Protein AF-Q39842-F1 (afdb_monomer_lite)

Foldseek 3Di:
DADKAWDPPLQVDPVNVVLVVVLVVVCCVVVVADKAWDTWPTWIWGDDCFIKIWTWTWIDRPPDIFIKIWIWGDDVVVRDIDTPDIGTDDPPPPVPPPDD

Radius of gyration: 14.81 Å; chains: 1; bounding box: 45×32×36 Å

InterPro domains:
  IPR000010 Cystatin domain [PF16845] (15-88)
  IPR000010 Cystatin domain [SM00043] (1-89)
  IPR000010 Cystatin domain [cd00042] (2-88)
  IPR018073 Proteinase inhibitor I25, cystatin, conserved site [PS00287] (45-58)
  IPR027214 Cystatin [PTHR11413] (2-90)
  IPR046350 Cystatin superfamily [SSF54403] (2-89)

Organism: Glycine max (NCBI:txid3847)

Sequence (100 aa):
LGGFTDITGAQNSIDIENLARFAVDEHNKKENAVLEFVRVISAKKQVVSGTLYYITLEANDGVTKKVYETKVLEKPWLNIKEVQEFKPITVAVNPLSVTV

Secondary structure (DSSP, 8-state):
-PPEEE-TTGGG-HHHHHHHHHHHHHHHHHHT--PEEEEEEEEEEEEESEEEEEEEEEEE-SS-EEEEEEEEEEEGGGTEEEEEEEEE------TT----

Structure (mmCIF, N/CA/C/O backbone):
data_AF-Q39842-F1
#
_entry.id   AF-Q39842-F1
#
loop_
_atom_site.group_PDB
_atom_site.id
_atom_site.type_symbol
_atom_site.label_atom_id
_atom_site.label_alt_id
_atom_site.label_comp_id
_atom_site.label_asym_id
_atom_site.label_entity_id
_atom_site.label_seq_id
_atom_site.pdbx_PDB_ins_code
_atom_site.Cartn_x
_atom_site.Cartn_y
_atom_site.Cartn_z
_atom_site.occupancy
_atom_site.B_iso_or_equiv
_atom_site.auth_seq_id
_atom_site.auth_comp_id
_atom_site.auth_asym_id
_atom_site.auth_atom_id
_atom_site.pdbx_PDB_model_num
ATOM 1 N N . LEU A 1 1 ? 19.081 10.670 -6.727 1.00 69.19 1 LEU A N 1
ATOM 2 C CA . LEU A 1 1 ? 17.804 9.921 -6.698 1.00 69.19 1 LEU A CA 1
ATOM 3 C C . LEU A 1 1 ? 17.380 9.686 -8.140 1.00 69.19 1 LEU A C 1
ATOM 5 O O . LEU A 1 1 ? 17.571 10.588 -8.947 1.00 69.19 1 LEU A O 1
ATOM 9 N N . GLY A 1 2 ? 16.896 8.492 -8.474 1.00 80.44 2 GLY A N 1
ATOM 10 C CA . GLY A 1 2 ? 16.373 8.176 -9.803 1.00 80.44 2 GLY A CA 1
ATOM 11 C C . GLY A 1 2 ? 14.989 8.784 -10.039 1.00 80.44 2 GLY A C 1
ATOM 12 O O . GLY A 1 2 ? 14.371 9.315 -9.112 1.00 80.44 2 GLY A O 1
ATOM 13 N N . GLY A 1 3 ? 14.513 8.703 -11.282 1.00 89.00 3 GLY A N 1
ATOM 14 C CA . GLY A 1 3 ? 13.148 9.082 -11.647 1.00 89.00 3 GLY A CA 1
ATOM 15 C C . GLY A 1 3 ? 12.101 8.100 -11.115 1.00 89.00 3 GLY A C 1
ATOM 16 O O . GLY A 1 3 ? 12.428 7.004 -10.653 1.00 89.00 3 GLY A O 1
ATOM 17 N N . PHE A 1 4 ? 10.836 8.505 -11.188 1.00 92.06 4 PHE A N 1
ATOM 18 C CA . PHE A 1 4 ? 9.708 7.619 -10.918 1.00 92.06 4 PHE A CA 1
ATOM 19 C C . PHE A 1 4 ? 9.508 6.644 -12.079 1.00 92.06 4 PHE A C 1
ATOM 21 O O . PHE A 1 4 ? 9.670 7.006 -13.243 1.00 92.06 4 PHE A O 1
ATOM 28 N N . THR A 1 5 ? 9.142 5.408 -11.762 1.00 95.62 5 THR A N 1
ATOM 29 C CA 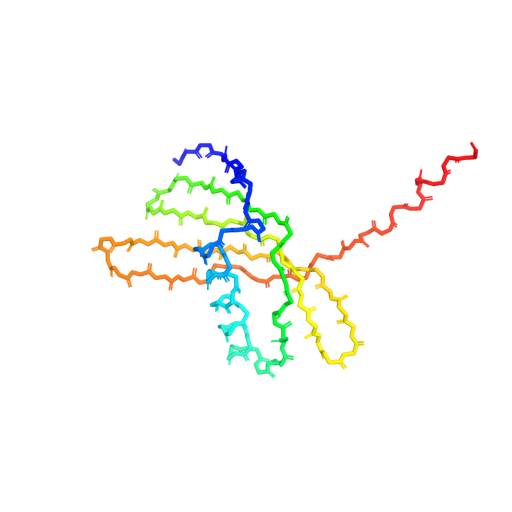. THR A 1 5 ? 8.781 4.382 -12.743 1.00 95.62 5 THR A CA 1
ATOM 30 C C . THR A 1 5 ? 7.500 3.704 -12.290 1.00 95.62 5 THR A C 1
ATOM 32 O O . THR A 1 5 ? 7.453 3.163 -11.183 1.00 95.62 5 THR A O 1
ATOM 35 N N . ASP A 1 6 ? 6.472 3.722 -13.131 1.00 95.81 6 ASP A N 1
ATOM 36 C CA . ASP A 1 6 ? 5.231 2.998 -12.863 1.00 95.81 6 ASP A CA 1
ATOM 37 C C . ASP A 1 6 ? 5.464 1.484 -12.860 1.00 95.81 6 ASP A C 1
ATOM 39 O O . ASP A 1 6 ? 6.282 0.950 -13.615 1.00 95.81 6 ASP A O 1
ATOM 43 N N . ILE A 1 7 ? 4.747 0.781 -11.986 1.00 94.38 7 ILE A N 1
ATOM 44 C CA . ILE A 1 7 ? 4.784 -0.678 -11.903 1.00 94.38 7 ILE A CA 1
ATOM 45 C C . ILE A 1 7 ? 3.573 -1.215 -12.661 1.00 94.38 7 ILE A C 1
ATOM 47 O O . ILE A 1 7 ? 2.471 -1.338 -12.121 1.00 94.38 7 ILE A O 1
ATOM 51 N N . THR A 1 8 ? 3.772 -1.526 -13.940 1.00 93.75 8 THR A N 1
ATOM 52 C CA . THR A 1 8 ? 2.737 -2.141 -14.778 1.00 93.75 8 THR A CA 1
ATOM 53 C C . THR A 1 8 ? 2.273 -3.458 -14.156 1.00 93.75 8 THR A C 1
ATOM 55 O O . THR A 1 8 ? 3.087 -4.321 -13.838 1.00 93.75 8 THR A O 1
ATOM 58 N N . GLY A 1 9 ? 0.960 -3.614 -13.973 1.00 92.31 9 GLY A N 1
ATOM 59 C CA . GLY A 1 9 ? 0.387 -4.817 -13.361 1.00 92.31 9 GLY A CA 1
ATOM 60 C C . GLY A 1 9 ? 0.519 -4.889 -11.836 1.00 92.31 9 GLY A C 1
ATOM 61 O O . GLY A 1 9 ? 0.357 -5.972 -11.283 1.00 92.31 9 GLY A O 1
ATOM 62 N N . ALA A 1 10 ? 0.764 -3.767 -11.146 1.00 93.88 10 ALA A N 1
ATOM 63 C CA . ALA A 1 10 ? 0.875 -3.708 -9.682 1.00 93.88 10 ALA A CA 1
ATOM 64 C C . ALA A 1 10 ? -0.264 -4.421 -8.925 1.00 93.88 10 ALA A C 1
ATOM 66 O O . ALA A 1 10 ? -0.015 -5.031 -7.893 1.00 93.88 10 ALA A O 1
ATOM 67 N N . GLN A 1 11 ? -1.490 -4.384 -9.455 1.00 92.62 11 GLN A N 1
ATOM 68 C CA . GLN A 1 11 ? -2.668 -5.037 -8.865 1.00 92.62 11 GLN A CA 1
ATOM 69 C C . GLN A 1 11 ? -2.552 -6.568 -8.791 1.00 92.62 11 GLN A C 1
ATOM 71 O O . GLN A 1 11 ? -3.202 -7.184 -7.958 1.00 92.62 11 GLN A O 1
ATOM 76 N N . ASN A 1 12 ? -1.724 -7.167 -9.652 1.00 94.56 12 ASN A N 1
ATOM 77 C CA . ASN A 1 12 ? -1.509 -8.613 -9.746 1.00 94.56 12 ASN A CA 1
ATOM 78 C C . ASN A 1 12 ? -0.121 -9.025 -9.227 1.00 94.56 12 ASN A C 1
ATOM 80 O O . ASN A 1 12 ? 0.307 -10.161 -9.426 1.00 94.56 12 ASN A O 1
ATOM 84 N N . SER A 1 13 ? 0.622 -8.095 -8.618 1.00 96.81 13 SER A N 1
ATOM 85 C CA . SER A 1 13 ? 1.962 -8.357 -8.104 1.00 96.81 13 SER A CA 1
ATOM 86 C C . SER A 1 13 ? 1.898 -8.736 -6.630 1.00 96.81 13 SER A C 1
ATOM 88 O O . SER A 1 13 ? 1.568 -7.909 -5.781 1.00 96.81 13 SER A O 1
ATOM 90 N N . ILE A 1 14 ? 2.289 -9.976 -6.332 1.00 97.12 14 ILE A N 1
ATOM 91 C CA . ILE A 1 14 ? 2.377 -10.500 -4.962 1.00 97.12 14 ILE A CA 1
ATOM 92 C C . ILE A 1 14 ? 3.326 -9.641 -4.112 1.00 97.12 14 ILE A C 1
ATOM 94 O O . ILE A 1 14 ? 3.033 -9.356 -2.955 1.00 97.12 14 ILE A O 1
ATOM 98 N N . ASP A 1 15 ? 4.434 -9.170 -4.688 1.00 96.12 15 ASP A N 1
ATOM 99 C CA . ASP A 1 15 ? 5.405 -8.336 -3.973 1.00 96.12 15 ASP A CA 1
ATOM 100 C C . ASP A 1 15 ? 4.800 -6.993 -3.547 1.00 96.12 15 ASP A C 1
ATOM 102 O O . ASP A 1 15 ? 4.956 -6.573 -2.399 1.00 96.12 15 ASP A O 1
ATOM 106 N N . ILE A 1 16 ? 4.060 -6.334 -4.444 1.00 98.12 16 ILE A N 1
ATOM 107 C CA . ILE A 1 16 ? 3.398 -5.059 -4.137 1.00 98.12 16 ILE A CA 1
ATOM 108 C C . ILE A 1 16 ? 2.253 -5.260 -3.149 1.00 98.12 16 ILE A C 1
ATOM 110 O O . ILE A 1 16 ? 2.093 -4.446 -2.238 1.00 98.12 16 ILE A O 1
ATOM 114 N N . GLU A 1 17 ? 1.493 -6.349 -3.274 1.00 98.25 17 GLU A N 1
ATOM 115 C CA . GLU A 1 17 ? 0.459 -6.694 -2.299 1.00 98.25 17 GLU A CA 1
ATOM 116 C C . GLU A 1 17 ? 1.057 -6.898 -0.899 1.00 98.25 17 GLU A C 1
ATOM 118 O O . GLU A 1 17 ? 0.562 -6.326 0.073 1.00 98.25 17 GLU A O 1
ATOM 123 N N . ASN A 1 18 ? 2.168 -7.629 -0.789 1.00 98.19 18 ASN A N 1
ATOM 124 C CA . ASN A 1 18 ? 2.856 -7.851 0.482 1.00 98.19 18 ASN A CA 1
ATOM 125 C C . ASN A 1 18 ? 3.376 -6.545 1.099 1.00 98.19 18 ASN A C 1
ATOM 127 O O . ASN A 1 18 ? 3.281 -6.358 2.313 1.00 98.19 18 ASN A O 1
ATOM 131 N N . LEU A 1 19 ? 3.904 -5.624 0.286 1.00 98.12 19 LEU A N 1
ATOM 132 C CA . LEU A 1 19 ? 4.320 -4.298 0.757 1.00 98.12 19 LEU A CA 1
ATOM 133 C C . LEU A 1 19 ? 3.126 -3.460 1.235 1.00 98.12 19 LEU A C 1
ATOM 135 O O . LEU A 1 19 ? 3.233 -2.767 2.246 1.00 98.12 19 LEU A O 1
ATOM 139 N N . ALA A 1 20 ? 1.990 -3.543 0.543 1.00 98.31 20 ALA A N 1
ATOM 140 C CA . ALA A 1 20 ? 0.769 -2.841 0.919 1.00 98.31 20 ALA A CA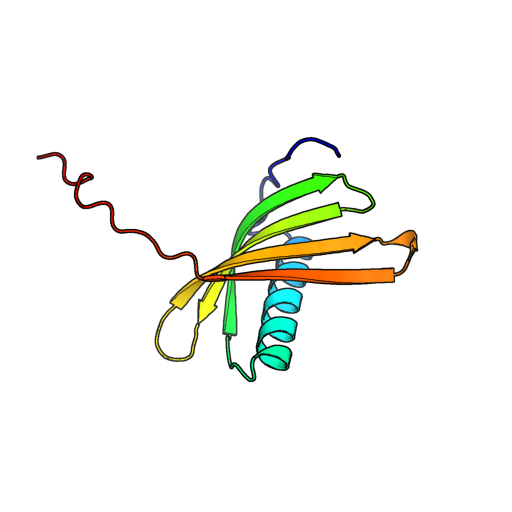 1
ATOM 141 C C . ALA A 1 20 ? 0.188 -3.369 2.241 1.00 98.31 20 ALA A C 1
ATOM 143 O O . ALA A 1 20 ? -0.148 -2.576 3.120 1.00 98.31 20 ALA A O 1
ATOM 144 N N . ARG A 1 21 ? 0.127 -4.697 2.412 1.00 98.50 21 ARG A N 1
ATOM 145 C CA . ARG A 1 21 ? -0.305 -5.347 3.661 1.00 98.50 21 ARG A CA 1
ATOM 146 C C . ARG A 1 21 ? 0.606 -4.979 4.827 1.00 98.50 21 ARG A C 1
ATOM 148 O O . ARG A 1 21 ? 0.114 -4.524 5.851 1.00 98.50 21 ARG A O 1
ATOM 155 N N . PHE A 1 22 ? 1.922 -5.064 4.624 1.00 98.31 22 PHE A N 1
ATOM 156 C CA . PHE A 1 22 ? 2.907 -4.614 5.609 1.00 98.31 22 PHE A CA 1
ATOM 157 C C . PHE A 1 22 ? 2.655 -3.165 6.047 1.00 98.31 22 PHE A C 1
ATOM 159 O O . PHE A 1 22 ? 2.683 -2.868 7.238 1.00 98.31 22 PHE A O 1
ATOM 166 N N . ALA A 1 23 ? 2.368 -2.267 5.102 1.00 98.38 23 ALA A N 1
ATOM 167 C CA . ALA A 1 23 ? 2.116 -0.869 5.424 1.00 98.38 23 ALA A CA 1
ATOM 168 C C . ALA A 1 23 ? 0.842 -0.654 6.256 1.00 98.38 23 ALA A C 1
ATOM 170 O O . ALA A 1 23 ? 0.846 0.163 7.177 1.00 98.38 23 ALA A O 1
ATOM 171 N N . VAL A 1 24 ? -0.228 -1.394 5.950 1.00 98.31 24 VAL A N 1
ATOM 172 C CA . VAL A 1 24 ? -1.475 -1.377 6.729 1.00 98.31 24 VAL A CA 1
ATOM 173 C C . VAL A 1 24 ? -1.238 -1.910 8.145 1.00 98.31 24 VAL A C 1
ATOM 175 O O . VAL A 1 24 ? -1.646 -1.266 9.110 1.00 98.31 24 VAL A O 1
ATOM 178 N N . ASP A 1 25 ? -0.523 -3.028 8.285 1.00 98.25 25 ASP A N 1
ATOM 179 C CA . ASP A 1 25 ? -0.228 -3.629 9.590 1.00 98.25 25 ASP A CA 1
ATOM 180 C C . ASP A 1 25 ? 0.608 -2.696 10.478 1.00 98.25 25 ASP A C 1
ATOM 182 O O . ASP A 1 25 ? 0.312 -2.528 11.662 1.00 98.25 25 ASP A O 1
ATOM 186 N N . GLU A 1 26 ? 1.637 -2.055 9.920 1.00 98.06 26 GLU A N 1
ATOM 187 C CA . GLU A 1 26 ? 2.462 -1.094 10.662 1.00 98.06 26 GLU A CA 1
ATOM 188 C C . GLU A 1 26 ? 1.676 0.159 11.060 1.00 98.06 26 GLU A C 1
ATOM 190 O O . GLU A 1 26 ? 1.827 0.651 12.181 1.00 98.06 26 GLU A O 1
ATOM 195 N N . HIS A 1 27 ? 0.793 0.655 10.187 1.00 97.50 27 HIS A N 1
ATOM 196 C CA . HIS A 1 27 ? -0.099 1.760 10.530 1.00 97.50 27 HIS A CA 1
ATOM 197 C C . HIS A 1 27 ? -1.039 1.388 11.683 1.00 97.50 27 HIS A C 1
ATOM 199 O O . HIS A 1 27 ? -1.135 2.134 12.657 1.00 97.50 27 HIS A O 1
ATOM 205 N N . ASN A 1 28 ? -1.670 0.213 11.615 1.00 97.75 28 ASN A N 1
ATOM 206 C CA . ASN A 1 28 ? -2.559 -0.281 12.665 1.00 97.75 28 ASN A CA 1
ATOM 207 C C . ASN A 1 28 ? -1.844 -0.384 14.017 1.00 97.75 28 ASN A C 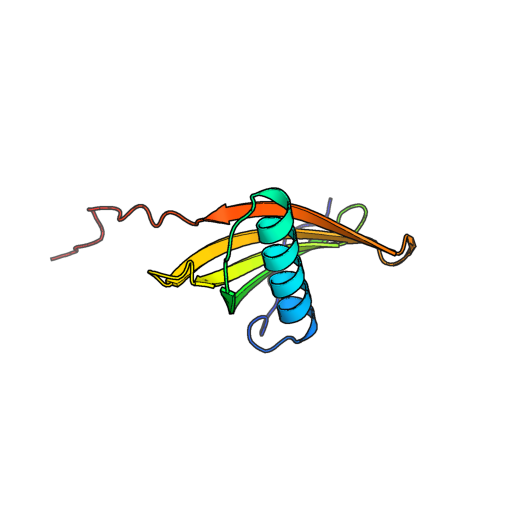1
ATOM 209 O O . ASN A 1 28 ? -2.372 0.087 15.023 1.00 97.75 28 ASN A O 1
ATOM 213 N N . LYS A 1 29 ? -0.618 -0.925 14.042 1.00 97.56 29 LYS A N 1
ATOM 214 C CA . LYS A 1 29 ? 0.196 -1.000 15.268 1.00 97.56 29 LYS A CA 1
ATOM 215 C C . LYS A 1 29 ? 0.534 0.380 15.830 1.00 97.56 29 LYS A C 1
ATOM 217 O O . LYS A 1 29 ? 0.480 0.567 17.042 1.00 97.56 29 LYS A O 1
ATOM 222 N N . LYS A 1 30 ? 0.916 1.328 14.969 1.00 96.56 30 LYS A N 1
ATOM 223 C CA . LYS A 1 30 ? 1.384 2.657 15.386 1.00 96.56 30 LYS A CA 1
ATOM 224 C C . LYS A 1 30 ? 0.251 3.558 15.874 1.00 96.56 30 LYS A C 1
ATOM 226 O O . LYS A 1 30 ? 0.419 4.255 16.869 1.00 96.56 30 LYS A O 1
ATOM 231 N N . GLU A 1 31 ? -0.880 3.542 15.179 1.00 95.62 31 GLU A N 1
ATOM 232 C CA . GLU A 1 31 ? -2.013 4.440 15.437 1.00 95.62 31 GLU A CA 1
ATOM 233 C C . GLU A 1 31 ? -3.131 3.764 16.251 1.00 95.62 31 GLU A C 1
ATOM 235 O O . GLU A 1 31 ? -4.179 4.365 16.480 1.00 95.62 31 GLU A O 1
ATOM 240 N N . ASN A 1 32 ? -2.927 2.512 16.686 1.00 94.19 32 ASN A N 1
ATOM 241 C CA . ASN A 1 32 ? -3.949 1.680 17.330 1.00 94.19 32 ASN A CA 1
ATOM 242 C C . ASN A 1 32 ? -5.255 1.629 16.507 1.00 94.19 32 ASN A C 1
ATOM 244 O O . ASN A 1 32 ? -6.362 1.738 17.039 1.00 94.19 32 ASN A O 1
ATOM 248 N N . ALA A 1 33 ? -5.101 1.517 15.186 1.00 94.50 33 ALA A N 1
ATOM 249 C CA . ALA A 1 33 ? -6.186 1.467 14.213 1.00 94.50 33 ALA A CA 1
ATOM 250 C C . ALA A 1 33 ? -6.513 0.017 13.814 1.00 94.50 33 ALA A C 1
ATOM 252 O O . ALA A 1 33 ? -5.762 -0.912 14.109 1.00 94.50 33 ALA A O 1
ATOM 253 N N . VAL A 1 34 ? -7.642 -0.173 13.125 1.00 95.50 34 VAL A N 1
ATOM 254 C CA . VAL A 1 34 ? -8.110 -1.488 12.653 1.00 95.50 34 VAL A CA 1
ATOM 255 C C . VAL A 1 34 ? -8.493 -1.401 11.175 1.00 95.50 34 VAL A C 1
ATOM 257 O O . VAL A 1 34 ? -9.644 -1.594 10.794 1.00 95.50 34 VAL A O 1
ATOM 260 N N . LEU A 1 35 ? -7.529 -1.032 10.331 1.00 97.44 35 LEU A N 1
ATOM 261 C CA . LEU A 1 35 ? -7.714 -1.031 8.883 1.00 97.44 35 LEU A CA 1
ATOM 262 C C . LEU A 1 35 ? -7.548 -2.443 8.318 1.00 97.44 35 LEU A C 1
ATOM 264 O O . LEU A 1 35 ? -6.535 -3.099 8.556 1.00 97.44 35 LEU A O 1
ATOM 268 N N . GLU A 1 36 ? -8.500 -2.878 7.503 1.00 97.75 36 GLU A N 1
ATOM 269 C CA . GLU A 1 36 ? -8.424 -4.130 6.755 1.00 97.75 36 GLU A CA 1
ATOM 270 C C . GLU A 1 36 ? -8.003 -3.849 5.312 1.00 97.75 36 GLU A C 1
ATOM 272 O O . GLU A 1 36 ? -8.705 -3.162 4.566 1.00 97.75 36 GLU A O 1
ATOM 277 N N . PHE A 1 37 ? -6.856 -4.384 4.893 1.00 98.06 37 PHE A N 1
ATOM 278 C CA . PHE A 1 37 ? -6.407 -4.284 3.505 1.00 98.06 37 PHE A CA 1
ATOM 279 C C . PHE A 1 37 ? -7.408 -4.954 2.548 1.00 98.06 37 PHE A C 1
ATOM 281 O O . PHE A 1 37 ? -7.777 -6.112 2.748 1.00 98.06 37 PHE A O 1
ATOM 288 N N . VAL A 1 38 ? -7.790 -4.256 1.472 1.00 97.69 38 VAL A N 1
ATOM 289 C CA . VAL A 1 38 ? -8.691 -4.786 0.436 1.00 97.69 38 VAL A CA 1
ATOM 290 C C . VAL A 1 38 ? -7.921 -5.137 -0.834 1.00 97.69 38 VAL A C 1
ATOM 292 O O . VAL A 1 38 ? -7.964 -6.284 -1.275 1.00 97.69 38 VAL A O 1
ATOM 295 N N . ARG A 1 39 ? -7.249 -4.157 -1.452 1.00 97.69 39 ARG A N 1
ATOM 296 C CA . ARG A 1 39 ? -6.516 -4.353 -2.716 1.00 97.69 39 ARG A CA 1
ATOM 297 C C . ARG A 1 39 ? -5.520 -3.237 -3.003 1.00 97.69 39 ARG A C 1
ATOM 299 O O . ARG A 1 39 ? -5.682 -2.107 -2.544 1.00 97.69 39 ARG A O 1
ATOM 306 N N . VAL A 1 40 ? -4.548 -3.536 -3.860 1.00 98.19 40 VAL A N 1
ATOM 307 C CA . VAL A 1 40 ? -3.709 -2.529 -4.522 1.00 98.19 40 VAL A CA 1
ATOM 308 C C . VAL A 1 40 ? -4.481 -1.928 -5.699 1.00 98.19 40 VAL A C 1
ATOM 310 O O . VAL A 1 40 ? -5.134 -2.646 -6.453 1.00 98.19 40 VAL A O 1
ATOM 313 N N . ILE A 1 41 ? -4.397 -0.609 -5.870 1.00 97.62 41 ILE A N 1
ATOM 314 C CA . ILE A 1 41 ? -4.961 0.119 -7.017 1.00 97.62 41 ILE A CA 1
ATOM 315 C C . ILE A 1 41 ? -3.860 0.405 -8.038 1.00 97.62 41 ILE A C 1
ATOM 317 O O . ILE A 1 41 ? -4.027 0.148 -9.230 1.00 97.62 41 ILE A O 1
ATOM 321 N N . SER A 1 42 ? -2.724 0.918 -7.578 1.00 97.38 42 SER A N 1
ATOM 322 C CA . SER A 1 42 ? -1.574 1.238 -8.421 1.00 97.38 42 SER A CA 1
ATOM 323 C C . SER A 1 42 ? -0.303 1.304 -7.582 1.00 97.38 42 SER A C 1
ATOM 325 O O . SER A 1 42 ? -0.348 1.443 -6.358 1.00 97.38 42 SER A O 1
ATOM 327 N N . ALA A 1 43 ? 0.846 1.198 -8.244 1.00 97.81 43 ALA A N 1
ATOM 328 C CA . ALA A 1 43 ? 2.126 1.433 -7.604 1.00 97.81 43 ALA A CA 1
ATOM 329 C C . ALA A 1 43 ? 3.134 2.034 -8.582 1.00 97.81 43 ALA A C 1
ATOM 331 O O . ALA A 1 43 ? 3.131 1.734 -9.776 1.00 97.81 43 ALA A O 1
ATOM 332 N N . LYS A 1 44 ? 4.033 2.847 -8.039 1.00 97.25 44 LYS A N 1
ATOM 333 C CA . LYS A 1 44 ? 5.230 3.359 -8.710 1.00 97.25 44 LYS A CA 1
ATOM 334 C C . LYS A 1 44 ? 6.428 3.153 -7.795 1.00 97.25 44 LYS A C 1
ATOM 336 O O . LYS A 1 44 ? 6.286 3.097 -6.573 1.00 97.25 44 LYS A O 1
ATOM 341 N N . LYS A 1 45 ? 7.617 3.060 -8.372 1.00 96.50 45 LYS A N 1
ATOM 342 C CA . LYS A 1 45 ? 8.873 2.965 -7.628 1.00 96.50 45 LYS A CA 1
ATOM 343 C C . LYS A 1 45 ? 9.808 4.106 -7.977 1.00 96.50 45 LYS A C 1
ATOM 345 O O . LYS A 1 45 ? 9.759 4.656 -9.075 1.00 96.50 45 LYS A O 1
ATOM 350 N N . GLN A 1 46 ? 10.691 4.415 -7.043 1.00 96.75 46 GLN A N 1
ATOM 351 C CA . GLN A 1 46 ? 11.798 5.330 -7.242 1.00 96.75 46 GLN A CA 1
ATOM 352 C C . GLN A 1 46 ? 13.069 4.718 -6.654 1.00 96.75 46 GLN A C 1
ATOM 354 O O . GLN A 1 46 ? 13.079 4.254 -5.512 1.00 96.75 46 GLN A O 1
ATOM 359 N N . VAL A 1 47 ? 14.153 4.734 -7.429 1.00 94.12 47 VAL A N 1
ATOM 360 C CA . VAL A 1 47 ? 15.465 4.289 -6.945 1.00 94.12 47 VAL A CA 1
ATOM 361 C C . VAL A 1 47 ? 16.100 5.403 -6.117 1.00 94.12 47 VAL A C 1
ATOM 363 O O . VAL A 1 47 ? 16.312 6.522 -6.594 1.00 94.12 47 VAL A O 1
ATOM 366 N N . VAL A 1 48 ? 16.408 5.095 -4.866 1.00 90.75 48 VAL A N 1
ATOM 367 C CA . VAL A 1 48 ? 17.044 5.994 -3.896 1.00 90.75 48 VAL A CA 1
ATOM 368 C C . VAL A 1 48 ? 18.272 5.281 -3.311 1.00 90.75 48 VAL A C 1
ATOM 370 O O . VAL A 1 48 ? 18.878 4.457 -3.991 1.00 90.75 48 VAL A O 1
ATOM 373 N N . SER A 1 49 ? 18.645 5.523 -2.053 1.00 92.00 49 SER A N 1
ATOM 374 C CA . SER A 1 49 ? 19.514 4.603 -1.294 1.00 92.00 49 SER A CA 1
ATOM 375 C C . SER A 1 49 ? 18.744 3.339 -0.864 1.00 92.00 49 SER A C 1
ATOM 377 O O . SER A 1 49 ? 18.671 3.028 0.324 1.00 92.00 49 SER A O 1
ATOM 379 N N . GLY A 1 50 ? 18.084 2.683 -1.818 1.00 94.31 50 GLY A N 1
ATOM 380 C CA . GLY A 1 50 ? 17.045 1.663 -1.643 1.00 94.31 50 GLY A CA 1
ATOM 381 C C . GLY A 1 50 ? 16.059 1.710 -2.808 1.00 94.31 50 GLY A C 1
ATOM 382 O O . GLY A 1 50 ? 16.272 2.441 -3.780 1.00 94.31 50 GLY A O 1
ATOM 383 N N . THR A 1 51 ? 14.945 1.003 -2.679 1.00 96.19 51 THR A N 1
ATOM 384 C CA . THR A 1 51 ? 13.780 1.194 -3.550 1.00 96.19 51 THR A CA 1
ATOM 385 C C . THR A 1 51 ? 12.649 1.768 -2.718 1.00 96.19 51 THR A C 1
ATOM 387 O O . THR A 1 51 ? 12.247 1.171 -1.722 1.00 96.19 51 THR A O 1
ATOM 390 N N . LEU A 1 52 ? 12.158 2.943 -3.105 1.00 97.81 52 LEU A N 1
ATOM 391 C CA . LEU A 1 52 ? 10.994 3.560 -2.486 1.00 97.81 52 LEU A CA 1
ATOM 392 C C . LEU A 1 52 ? 9.765 3.251 -3.337 1.00 97.81 52 LEU A C 1
ATOM 394 O O . LEU A 1 52 ? 9.668 3.698 -4.482 1.00 97.81 52 LEU A O 1
ATOM 398 N N . TYR A 1 53 ? 8.847 2.475 -2.780 1.00 98.06 53 TYR A N 1
ATOM 399 C CA . TYR A 1 53 ? 7.574 2.131 -3.396 1.00 98.06 53 TYR A CA 1
ATOM 400 C C . TYR A 1 53 ? 6.508 3.109 -2.931 1.00 98.06 53 TYR A C 1
ATOM 402 O O . TYR A 1 53 ? 6.363 3.348 -1.738 1.00 98.06 53 TYR A O 1
ATOM 410 N N . TYR A 1 54 ? 5.753 3.651 -3.874 1.00 98.06 54 TYR A N 1
ATOM 411 C CA . TYR A 1 54 ? 4.578 4.469 -3.625 1.00 98.06 54 TYR A CA 1
ATOM 412 C C . TYR A 1 54 ? 3.394 3.634 -4.077 1.00 98.06 54 TYR A C 1
ATOM 414 O O . TYR A 1 54 ? 3.283 3.325 -5.266 1.00 98.06 54 TYR A O 1
ATOM 422 N N . ILE A 1 55 ? 2.557 3.234 -3.134 1.00 98.31 55 ILE A N 1
ATOM 423 C CA . ILE A 1 55 ? 1.462 2.305 -3.374 1.00 98.31 55 ILE A CA 1
ATOM 424 C C . ILE A 1 55 ? 0.167 3.022 -3.026 1.00 98.31 55 ILE A C 1
ATOM 426 O O . ILE A 1 55 ? 0.020 3.562 -1.929 1.00 98.31 55 ILE A O 1
ATOM 430 N N . THR A 1 56 ? -0.771 3.017 -3.963 1.00 98.12 56 THR A N 1
ATOM 431 C CA . THR A 1 56 ? -2.151 3.409 -3.704 1.00 98.12 56 THR A CA 1
ATOM 432 C C . THR A 1 56 ? -2.954 2.143 -3.451 1.00 98.12 56 THR A C 1
ATOM 434 O O . THR A 1 56 ? -2.971 1.239 -4.291 1.00 98.12 56 THR A O 1
ATOM 437 N N . LEU A 1 57 ? -3.602 2.062 -2.293 1.00 98.06 57 LEU A N 1
ATOM 438 C CA . LEU A 1 57 ? -4.350 0.886 -1.851 1.00 98.06 57 LEU A CA 1
ATOM 439 C C . LEU A 1 57 ? -5.728 1.272 -1.322 1.00 98.06 57 LEU A C 1
ATOM 441 O O . LEU A 1 57 ? -5.949 2.395 -0.877 1.00 98.06 57 LEU A O 1
ATOM 445 N N . GLU A 1 58 ? -6.650 0.322 -1.368 1.00 97.69 58 GLU A N 1
ATOM 446 C CA . GLU A 1 58 ? -7.954 0.411 -0.718 1.00 97.69 58 GLU A CA 1
ATOM 447 C C . GLU A 1 58 ? -7.907 -0.378 0.595 1.00 97.6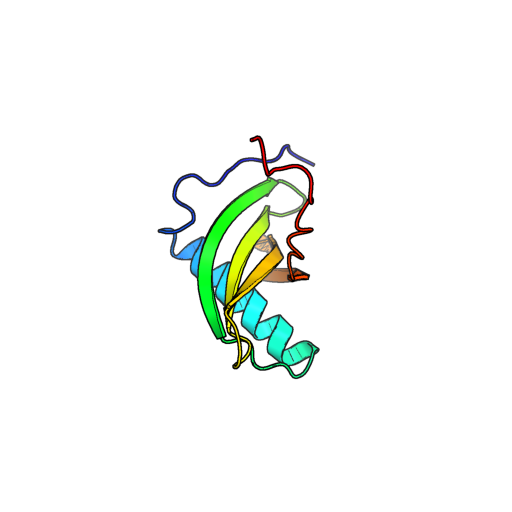9 58 GLU A C 1
ATOM 449 O O . GLU A 1 58 ? -7.438 -1.521 0.618 1.00 97.69 58 GLU A O 1
ATOM 454 N N . ALA A 1 59 ? -8.396 0.227 1.675 1.00 97.62 59 ALA A N 1
ATOM 455 C CA . ALA A 1 59 ? -8.563 -0.421 2.970 1.00 97.62 59 ALA A CA 1
ATOM 456 C C . ALA A 1 59 ? -9.928 -0.067 3.575 1.00 97.62 59 ALA A C 1
ATOM 458 O O . ALA A 1 59 ? -10.485 0.997 3.298 1.00 97.62 59 ALA A O 1
ATOM 459 N N . ASN A 1 60 ? -10.481 -0.972 4.374 1.00 95.69 60 ASN A N 1
ATOM 460 C CA . ASN A 1 60 ? -11.735 -0.783 5.093 1.00 95.69 60 ASN A CA 1
ATOM 461 C C . ASN A 1 60 ? -11.441 -0.399 6.545 1.00 95.69 60 ASN A C 1
ATOM 463 O O . ASN A 1 60 ? -10.659 -1.074 7.203 1.00 95.69 60 ASN A O 1
ATOM 467 N N . ASP A 1 61 ? -12.071 0.660 7.044 1.00 91.19 61 ASP A N 1
ATOM 468 C CA . ASP A 1 61 ? -11.944 1.103 8.439 1.00 91.19 61 ASP A CA 1
ATOM 469 C C . ASP A 1 61 ? -13.028 0.533 9.373 1.00 91.19 61 ASP A C 1
ATOM 471 O O . ASP A 1 61 ? -13.214 1.017 10.488 1.00 91.19 61 ASP A O 1
ATOM 475 N N . GLY A 1 62 ? -13.772 -0.470 8.902 1.00 88.94 62 GLY A N 1
ATOM 476 C CA . GLY A 1 62 ? -14.910 -1.073 9.596 1.00 88.94 62 GLY A CA 1
ATOM 477 C C . GLY A 1 62 ? -16.251 -0.413 9.266 1.00 88.94 62 GLY A C 1
ATOM 478 O O . GLY A 1 62 ? -17.296 -1.001 9.540 1.00 88.94 62 GLY A O 1
ATOM 479 N N . VAL A 1 63 ? -16.246 0.767 8.637 1.00 88.56 63 VAL A N 1
ATOM 480 C CA . VAL A 1 63 ? -17.464 1.473 8.205 1.00 88.56 63 VAL A CA 1
ATOM 481 C C . VAL A 1 63 ? -17.486 1.627 6.690 1.00 88.56 63 VAL A C 1
ATOM 483 O O . VAL A 1 63 ? -18.496 1.351 6.039 1.00 88.56 63 VAL A O 1
ATOM 486 N N . THR A 1 64 ? -16.373 2.075 6.113 1.00 91.25 64 THR A N 1
ATOM 487 C CA . THR A 1 64 ? -16.269 2.416 4.697 1.00 91.25 64 THR A CA 1
ATOM 488 C C . THR A 1 64 ? -14.929 1.999 4.114 1.00 91.25 64 THR A C 1
ATOM 490 O O . THR A 1 64 ? -13.882 2.066 4.756 1.00 91.25 64 THR A O 1
ATOM 493 N N . LYS A 1 65 ? -14.952 1.640 2.829 1.00 94.56 65 LYS A N 1
ATOM 494 C CA . LYS A 1 65 ? -13.729 1.504 2.042 1.00 94.56 65 LYS A CA 1
ATOM 495 C C . LYS A 1 65 ? -13.181 2.888 1.719 1.00 94.56 65 LYS A C 1
ATOM 497 O O . LYS A 1 65 ? -13.885 3.722 1.148 1.00 94.56 65 LYS A O 1
ATOM 502 N N . LYS A 1 66 ? -11.919 3.110 2.065 1.00 94.75 66 LYS A N 1
ATOM 503 C CA . LYS A 1 66 ? -11.172 4.340 1.809 1.00 94.75 66 LYS A CA 1
ATOM 504 C C . LYS A 1 66 ? -9.913 4.018 1.017 1.00 94.75 66 LYS A C 1
ATOM 506 O O . LYS A 1 66 ? -9.371 2.916 1.088 1.00 94.75 66 LYS A O 1
ATOM 511 N N . VAL A 1 67 ? -9.456 5.000 0.251 1.00 96.69 67 VAL A N 1
ATOM 512 C CA . VAL A 1 67 ? -8.213 4.904 -0.513 1.00 96.69 67 VAL A CA 1
ATOM 513 C C . VAL A 1 67 ? -7.098 5.583 0.268 1.00 96.69 67 VAL A C 1
ATOM 515 O O . VAL A 1 67 ? -7.289 6.665 0.821 1.00 96.69 67 VAL A O 1
ATOM 518 N N . TYR A 1 68 ? -5.931 4.956 0.284 1.00 97.19 68 TYR A N 1
ATOM 519 C CA . TYR A 1 68 ? -4.739 5.418 0.978 1.00 97.19 68 TYR A CA 1
ATOM 520 C C . TYR A 1 68 ? -3.552 5.456 0.021 1.00 97.19 68 TYR A C 1
ATOM 522 O O . TYR A 1 68 ? -3.446 4.639 -0.895 1.00 97.19 68 TYR A O 1
ATOM 530 N N . GLU A 1 69 ? -2.645 6.397 0.257 1.00 97.56 69 GLU A N 1
ATOM 531 C CA . GLU A 1 69 ? -1.307 6.398 -0.323 1.00 97.56 69 GLU A CA 1
ATOM 532 C C . GLU A 1 69 ? -0.308 6.021 0.770 1.00 97.56 69 GLU A C 1
ATOM 534 O O . GLU A 1 69 ? -0.309 6.599 1.863 1.00 97.56 69 GLU A O 1
ATOM 539 N N . THR A 1 70 ? 0.565 5.066 0.466 1.00 98.31 70 THR A N 1
ATOM 540 C CA . THR A 1 70 ? 1.673 4.695 1.340 1.00 98.31 70 THR A CA 1
ATOM 541 C C . THR A 1 70 ? 3.004 4.717 0.609 1.00 98.31 70 THR A C 1
ATOM 543 O O . THR A 1 70 ? 3.083 4.463 -0.596 1.00 98.31 70 THR A O 1
ATOM 546 N N . LYS A 1 71 ? 4.061 5.033 1.358 1.00 98.12 71 LYS A N 1
ATOM 547 C CA . LYS A 1 71 ? 5.448 4.985 0.911 1.00 98.12 71 LYS A CA 1
ATOM 548 C C . LYS A 1 71 ? 6.196 3.944 1.725 1.00 98.12 71 LYS A C 1
ATOM 550 O O . LYS A 1 71 ? 6.308 4.095 2.940 1.00 98.12 71 LYS A O 1
ATOM 555 N N . VAL A 1 72 ? 6.747 2.937 1.059 1.00 98.19 72 VAL A N 1
ATOM 556 C CA . VAL A 1 72 ? 7.517 1.862 1.695 1.00 98.19 72 VAL A CA 1
ATOM 557 C C . VAL A 1 72 ? 8.933 1.859 1.137 1.00 98.19 72 VAL A C 1
ATOM 559 O O . VAL A 1 72 ? 9.130 1.712 -0.070 1.00 98.19 72 VAL A O 1
ATOM 562 N N . LEU A 1 73 ? 9.924 2.050 2.005 1.00 98.00 73 LEU A N 1
ATOM 563 C CA . LEU A 1 73 ? 11.338 1.988 1.652 1.00 98.00 73 LEU A CA 1
ATOM 564 C C . LEU A 1 73 ? 11.869 0.582 1.917 1.00 98.00 73 LEU A C 1
ATOM 566 O O . LEU A 1 73 ? 11.785 0.090 3.040 1.00 98.00 73 LEU A O 1
ATOM 570 N N . GLU A 1 74 ? 12.478 -0.026 0.907 1.00 97.38 74 GLU A N 1
ATOM 571 C CA . GLU A 1 74 ? 13.135 -1.324 1.022 1.00 97.38 74 GLU A CA 1
ATOM 572 C C . GLU A 1 74 ? 14.629 -1.205 0.701 1.00 97.38 74 GLU A C 1
ATOM 574 O O . GLU A 1 74 ? 15.028 -0.604 -0.304 1.00 97.38 74 GLU A O 1
ATOM 579 N N . LYS A 1 75 ? 15.469 -1.788 1.559 1.00 96.56 75 LYS A N 1
ATOM 580 C CA . LYS A 1 75 ? 16.918 -1.919 1.355 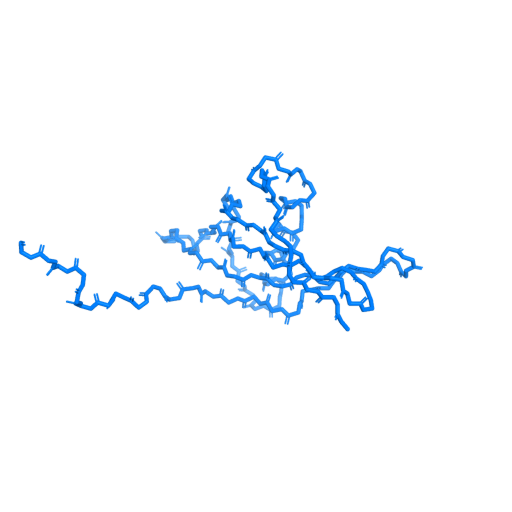1.00 96.56 75 LYS A CA 1
ATOM 581 C C . LYS A 1 75 ? 17.305 -3.384 1.573 1.00 96.56 75 LYS A C 1
ATOM 583 O O . LYS A 1 75 ? 17.635 -3.757 2.703 1.00 96.56 75 LYS A O 1
ATOM 588 N N . PRO A 1 76 ? 17.287 -4.217 0.517 1.00 92.19 76 PRO A N 1
ATOM 589 C CA . PRO A 1 76 ? 17.514 -5.658 0.644 1.00 92.19 76 PRO A CA 1
ATOM 590 C C . PRO A 1 76 ? 18.867 -6.008 1.274 1.00 92.19 76 PRO A C 1
ATOM 592 O O . PRO A 1 76 ? 18.947 -6.895 2.111 1.00 92.19 76 PRO A O 1
ATOM 595 N N . TRP A 1 77 ? 19.924 -5.251 0.957 1.00 93.19 77 TRP A N 1
ATOM 596 C CA . TRP A 1 77 ? 21.275 -5.488 1.487 1.00 93.19 77 TRP A CA 1
ATOM 597 C C . TRP A 1 77 ? 21.424 -5.203 2.990 1.00 93.19 77 TRP A C 1
ATOM 599 O O . TRP A 1 77 ? 22.421 -5.605 3.581 1.00 93.19 77 TRP A O 1
ATOM 609 N N . LEU A 1 78 ? 20.459 -4.512 3.608 1.00 94.94 78 LEU A N 1
ATOM 610 C CA . LEU A 1 78 ? 20.409 -4.283 5.057 1.00 94.94 78 LEU A CA 1
ATOM 611 C C . LEU A 1 78 ? 19.262 -5.044 5.732 1.00 94.94 78 LEU A C 1
ATOM 613 O O . LEU A 1 78 ? 19.102 -4.919 6.942 1.00 94.94 78 LEU A O 1
ATOM 617 N N . ASN A 1 79 ? 18.451 -5.792 4.975 1.00 93.62 79 ASN A N 1
ATOM 618 C CA . ASN A 1 79 ? 17.191 -6.375 5.447 1.00 93.62 79 ASN A CA 1
ATOM 619 C C . ASN A 1 79 ? 16.254 -5.337 6.096 1.00 93.62 79 ASN A C 1
ATOM 621 O O . ASN A 1 79 ? 15.547 -5.634 7.056 1.00 93.62 79 ASN A O 1
ATOM 625 N N . ILE A 1 80 ? 16.258 -4.104 5.578 1.00 93.44 80 ILE A N 1
ATOM 626 C CA . ILE A 1 80 ? 15.405 -3.020 6.078 1.00 93.44 80 ILE A CA 1
ATOM 627 C C . ILE A 1 80 ? 14.172 -2.894 5.189 1.00 93.44 80 ILE A C 1
ATOM 629 O O . ILE A 1 80 ? 14.288 -2.791 3.964 1.00 93.44 80 ILE A O 1
ATOM 633 N N . LYS A 1 81 ? 13.007 -2.822 5.833 1.00 95.81 81 LYS A N 1
ATOM 634 C CA . LYS A 1 81 ? 11.724 -2.450 5.239 1.00 95.81 81 LYS A CA 1
ATOM 635 C C . LYS A 1 81 ? 11.006 -1.504 6.196 1.00 95.81 81 LYS A C 1
ATOM 637 O O . LYS A 1 81 ? 10.850 -1.832 7.367 1.00 95.81 81 LY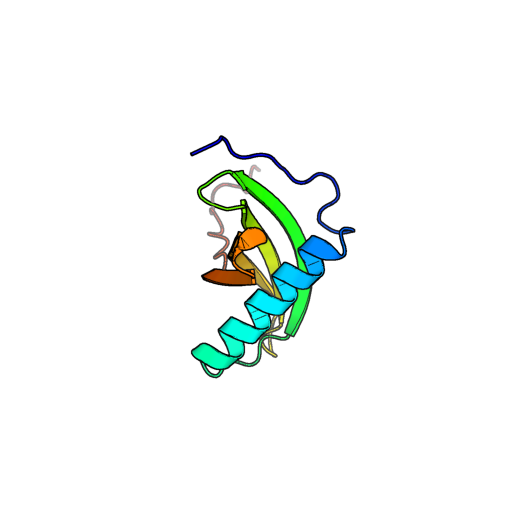S A O 1
ATOM 642 N N . GLU A 1 82 ? 10.610 -0.335 5.712 1.00 97.12 82 GLU A N 1
ATOM 643 C CA . GLU A 1 82 ? 10.093 0.741 6.562 1.00 97.12 82 GLU A CA 1
ATOM 644 C C . GLU A 1 82 ? 8.963 1.504 5.869 1.00 97.12 82 GLU A C 1
ATOM 646 O O . GLU A 1 82 ? 9.082 1.881 4.700 1.00 97.12 82 GLU A O 1
ATOM 651 N N . VAL A 1 83 ? 7.880 1.771 6.602 1.00 98.06 83 VAL A N 1
ATOM 652 C CA . VAL A 1 83 ? 6.809 2.668 6.155 1.00 98.06 83 VAL A CA 1
ATOM 653 C C . VAL A 1 83 ? 7.220 4.107 6.436 1.00 98.06 83 VAL A C 1
ATOM 655 O O . VAL A 1 83 ? 7.304 4.529 7.585 1.00 98.06 83 VAL A O 1
ATOM 658 N N . GLN A 1 84 ? 7.453 4.868 5.374 1.00 97.31 84 GLN A N 1
ATOM 659 C CA . GLN A 1 84 ? 7.829 6.280 5.456 1.00 97.31 84 GLN A CA 1
ATOM 660 C C . GLN A 1 84 ? 6.603 7.185 5.603 1.00 97.31 84 GLN A C 1
ATOM 662 O O . GLN A 1 84 ? 6.648 8.215 6.268 1.00 97.31 84 GLN A O 1
ATOM 667 N N . GLU A 1 85 ? 5.498 6.817 4.956 1.00 97.06 85 GLU A N 1
ATOM 668 C CA . GLU A 1 85 ? 4.253 7.579 5.000 1.00 97.06 85 GLU A CA 1
ATOM 669 C C . GLU A 1 85 ? 3.063 6.639 4.801 1.00 97.06 85 GLU A C 1
ATOM 671 O O . GLU A 1 85 ? 3.133 5.686 4.021 1.00 97.06 85 GLU A O 1
ATOM 676 N N . PHE A 1 86 ? 1.960 6.927 5.485 1.00 97.56 86 PHE A N 1
ATOM 677 C CA . PHE A 1 86 ? 0.670 6.284 5.276 1.00 97.56 86 PHE A CA 1
ATOM 678 C C . PHE A 1 86 ? -0.418 7.328 5.517 1.00 97.56 86 PHE A C 1
ATOM 680 O O . PHE A 1 86 ? -0.523 7.861 6.623 1.00 97.56 86 PHE A O 1
ATOM 687 N N . LYS A 1 87 ? -1.193 7.666 4.485 1.00 95.81 87 LYS A N 1
ATOM 688 C CA . LYS A 1 87 ? -2.223 8.708 4.581 1.00 95.81 87 LYS A CA 1
ATOM 689 C C . LYS A 1 87 ? -3.448 8.389 3.730 1.00 95.81 87 LYS A C 1
ATOM 691 O O . LYS A 1 87 ? -3.298 7.816 2.649 1.00 95.81 87 LYS A O 1
ATOM 696 N N . PRO A 1 88 ? -4.654 8.777 4.170 1.00 94.75 88 PRO A N 1
ATOM 697 C CA . PRO A 1 88 ? -5.835 8.699 3.325 1.00 94.75 88 PRO A CA 1
ATOM 698 C C . PRO A 1 88 ? -5.706 9.667 2.144 1.00 94.75 88 PRO A C 1
ATOM 700 O O . PRO A 1 88 ? -5.233 10.795 2.296 1.00 94.75 88 PRO A O 1
ATOM 703 N N . ILE A 1 89 ? -6.166 9.241 0.971 1.00 90.94 89 ILE A N 1
ATOM 704 C CA . ILE A 1 89 ? -6.386 10.135 -0.162 1.00 90.94 89 ILE A CA 1
ATOM 705 C C . ILE A 1 89 ? -7.764 10.753 0.039 1.00 90.94 89 ILE A C 1
ATOM 707 O O . ILE A 1 89 ? -8.791 10.107 -0.169 1.00 90.94 89 ILE A O 1
ATOM 711 N N . THR A 1 90 ? -7.805 12.014 0.453 1.00 75.75 90 THR A N 1
ATOM 712 C CA . THR A 1 90 ? -9.029 12.794 0.326 1.00 75.75 90 THR A CA 1
ATOM 713 C C . THR A 1 90 ? -9.225 13.071 -1.158 1.00 75.75 90 THR A C 1
ATOM 715 O O . THR A 1 90 ? -8.489 13.845 -1.768 1.00 75.75 90 THR A O 1
ATOM 718 N N . VAL A 1 91 ? -10.211 12.418 -1.775 1.00 58.56 91 VAL A N 1
ATOM 719 C CA . VAL A 1 91 ? -10.729 12.908 -3.050 1.00 58.56 91 VAL A CA 1
ATOM 720 C C . VAL A 1 91 ? -11.332 14.266 -2.718 1.00 58.56 91 VAL A C 1
ATOM 722 O O . VAL A 1 91 ? -12.432 14.346 -2.175 1.00 58.56 91 VAL A O 1
ATOM 725 N N . ALA A 1 92 ? -10.592 15.347 -2.960 1.00 47.34 92 ALA A N 1
ATOM 726 C CA . ALA A 1 92 ? -11.223 16.640 -3.116 1.00 47.34 92 ALA A CA 1
ATOM 727 C C . ALA A 1 92 ? -12.194 16.449 -4.282 1.00 47.34 92 ALA A C 1
ATOM 729 O O . ALA A 1 92 ? -11.777 16.363 -5.436 1.00 47.34 92 ALA A O 1
ATOM 730 N N . VAL A 1 93 ? -13.479 16.267 -3.974 1.00 44.88 93 VAL A N 1
ATOM 731 C CA . VAL A 1 93 ? -14.545 16.441 -4.953 1.00 44.88 93 VAL A CA 1
ATOM 732 C C . VAL A 1 93 ? -14.364 17.851 -5.480 1.00 44.88 93 VAL A C 1
ATOM 734 O O . VAL A 1 93 ? -14.714 18.820 -4.815 1.00 44.88 93 VAL A O 1
ATOM 737 N N . ASN A 1 94 ? -13.711 17.973 -6.630 1.00 38.94 94 ASN A N 1
ATOM 738 C CA . ASN A 1 94 ? -13.588 19.241 -7.311 1.00 38.94 94 ASN A CA 1
ATOM 739 C C . ASN A 1 94 ? -14.997 19.525 -7.855 1.00 38.94 94 ASN A C 1
ATOM 741 O O . ASN A 1 94 ? -15.456 18.769 -8.715 1.00 38.94 94 ASN A O 1
ATOM 745 N N . PRO A 1 95 ? -15.721 20.557 -7.387 1.00 47.91 95 PRO A N 1
ATOM 746 C CA . PRO A 1 95 ? -17.102 20.801 -7.814 1.00 47.91 95 PRO A CA 1
ATOM 747 C C . PRO A 1 95 ? -17.235 21.203 -9.298 1.00 47.91 95 PRO A C 1
ATOM 749 O O . PRO A 1 95 ? -18.327 21.526 -9.746 1.00 47.91 95 PRO A O 1
ATOM 752 N N . LEU A 1 96 ? -16.146 21.182 -10.078 1.00 44.94 96 LEU A N 1
ATOM 753 C CA . LEU A 1 96 ? -16.092 21.647 -11.467 1.00 44.94 96 LEU A CA 1
ATOM 754 C C . LEU A 1 96 ? -16.046 20.529 -12.523 1.00 44.94 96 LEU A C 1
ATOM 756 O O . LEU A 1 96 ? -15.904 20.833 -13.702 1.00 44.94 96 LEU A O 1
ATOM 760 N N . SER A 1 97 ? -16.188 19.253 -12.151 1.00 43.19 97 SER A N 1
ATOM 761 C CA . SER A 1 97 ? -16.266 18.153 -13.135 1.00 43.19 97 SER A CA 1
ATOM 762 C C . SER A 1 97 ? -17.694 17.728 -13.497 1.00 43.19 97 SER A C 1
ATOM 764 O O . SER A 1 97 ? -17.876 16.674 -14.098 1.00 43.19 97 SER A O 1
ATOM 766 N N . VAL A 1 98 ? -18.706 18.547 -13.193 1.00 39.84 98 VAL A N 1
ATOM 767 C CA . VAL A 1 98 ? -19.994 18.460 -13.895 1.00 39.84 98 VAL A CA 1
ATOM 768 C C . VAL A 1 98 ? -19.900 19.370 -15.115 1.00 39.84 98 VAL A C 1
ATOM 770 O O . VAL A 1 98 ? -20.195 20.560 -15.043 1.00 39.84 98 VAL A O 1
ATOM 773 N N . THR A 1 99 ? -19.424 18.830 -16.233 1.00 38.31 99 THR A N 1
ATOM 774 C CA . THR A 1 99 ? -19.713 19.444 -17.531 1.00 38.31 99 THR A CA 1
ATOM 775 C C . THR A 1 99 ? -21.134 19.031 -17.903 1.00 38.31 99 THR A C 1
ATOM 777 O O . THR A 1 99 ? -21.436 17.839 -17.928 1.00 38.31 99 THR A O 1
ATOM 780 N N . VAL A 1 100 ? -21.990 20.044 -18.075 1.00 41.34 100 VAL A N 1
ATOM 781 C CA . VAL A 1 100 ? -23.348 19.968 -18.640 1.00 41.34 100 VAL A CA 1
ATOM 782 C C . VAL A 1 100 ? -23.352 19.201 -19.957 1.00 41.34 100 VAL A C 1
ATOM 784 O O . VAL A 1 100 ? -22.400 19.408 -20.744 1.00 41.34 100 VAL A O 1
#

pLDDT: mean 90.21, std 15.93, range [38.31, 98.5]